Protein AF-A0A659UGN0-F1 (afdb_monomer_lite)

pLDDT: mean 87.58, std 10.47, range [45.38, 97.31]

Secondary structure (DSSP, 8-state):
--TT------HHHHHHHHHHHHHHHHHHHHHHHHHHHHHHHHHTTTTSTT-HHHHHHHHHHHHHHHHHHHHHHHHHHHHSPPPTTSHHHHHHHHHHHHHHHHHHHHHHHHHHHH-SSS-HHHHHHHHHHHHHHHHHHHHHH---

Structure (mmCIF, N/CA/C/O backbone):
data_AF-A0A659UGN0-F1
#
_entry.id   AF-A0A659UGN0-F1
#
loop_
_atom_site.group_PDB
_atom_site.id
_atom_site.type_symbol
_atom_site.label_atom_id
_atom_site.label_alt_id
_atom_site.label_comp_id
_atom_site.label_asym_id
_atom_site.label_entity_id
_atom_site.label_seq_id
_atom_site.pdbx_PDB_ins_code
_atom_site.Cartn_x
_atom_site.Cartn_y
_atom_site.Cartn_z
_atom_site.occupancy
_atom_site.B_iso_or_equiv
_atom_site.auth_seq_id
_atom_site.auth_comp_id
_atom_site.auth_asym_id
_atom_site.auth_atom_id
_atom_site.pdbx_PDB_model_num
ATOM 1 N N . PRO A 1 1 ? 23.385 -6.449 -40.900 1.00 48.22 1 PRO A N 1
ATOM 2 C CA . PRO A 1 1 ? 22.818 -5.983 -39.613 1.00 48.22 1 PRO A CA 1
ATOM 3 C C . PRO A 1 1 ? 22.126 -7.153 -38.918 1.00 48.22 1 PRO A C 1
ATOM 5 O O . PRO A 1 1 ? 21.111 -7.640 -39.398 1.00 48.22 1 PRO A O 1
ATOM 8 N N . ASP A 1 2 ? 22.759 -7.670 -37.872 1.00 45.38 2 ASP A N 1
ATOM 9 C CA . ASP A 1 2 ? 22.278 -8.828 -37.127 1.00 45.38 2 ASP A CA 1
ATOM 10 C C . ASP A 1 2 ? 21.046 -8.421 -36.301 1.00 45.38 2 ASP A C 1
ATOM 12 O O . ASP A 1 2 ? 21.158 -7.723 -35.292 1.00 45.38 2 ASP A O 1
ATOM 16 N N . VAL A 1 3 ? 19.854 -8.769 -36.790 1.00 59.81 3 VAL A N 1
ATOM 17 C CA . VAL A 1 3 ? 18.554 -8.406 -36.193 1.00 59.81 3 VAL A CA 1
ATOM 18 C C . VAL A 1 3 ? 18.244 -9.192 -34.912 1.00 59.81 3 VAL A C 1
ATOM 20 O O . VAL A 1 3 ? 17.190 -9.001 -34.317 1.00 59.81 3 VAL A O 1
ATOM 23 N N . THR A 1 4 ? 19.160 -10.061 -34.472 1.00 58.81 4 THR A N 1
ATOM 24 C CA . THR A 1 4 ? 19.015 -10.914 -33.282 1.00 58.81 4 THR A CA 1
ATOM 25 C C . THR A 1 4 ? 19.589 -10.300 -32.004 1.00 58.81 4 THR A C 1
ATOM 27 O O . THR A 1 4 ? 19.491 -10.897 -30.931 1.00 58.81 4 THR A O 1
ATOM 30 N N . LYS A 1 5 ? 20.170 -9.091 -32.062 1.00 54.19 5 LYS A N 1
ATOM 31 C CA . LYS A 1 5 ? 20.550 -8.371 -30.840 1.00 54.19 5 LYS A CA 1
ATOM 32 C C . LYS A 1 5 ? 19.307 -7.797 -30.173 1.00 54.19 5 LYS A C 1
ATOM 34 O O . LYS A 1 5 ? 18.933 -6.650 -30.410 1.00 54.19 5 LYS A O 1
ATOM 39 N N . ASP A 1 6 ? 18.703 -8.609 -29.312 1.00 60.34 6 ASP A N 1
ATOM 40 C CA . ASP A 1 6 ? 17.687 -8.169 -28.367 1.00 60.34 6 ASP A CA 1
ATOM 41 C C . ASP A 1 6 ? 18.131 -6.872 -27.686 1.00 60.34 6 ASP A C 1
ATOM 43 O O . ASP A 1 6 ? 19.254 -6.780 -27.175 1.00 60.34 6 ASP A O 1
ATOM 47 N N . TRP A 1 7 ? 17.235 -5.890 -27.626 1.00 66.69 7 TRP A N 1
ATOM 48 C CA . TRP A 1 7 ? 17.481 -4.628 -26.939 1.00 66.69 7 TRP A CA 1
ATOM 49 C C . TRP A 1 7 ? 18.011 -4.872 -25.508 1.00 66.69 7 TRP A C 1
ATOM 51 O O . TRP A 1 7 ? 17.503 -5.720 -24.759 1.00 66.69 7 TRP A O 1
ATOM 61 N N . GLN A 1 8 ? 19.074 -4.154 -25.138 1.00 64.88 8 GLN A N 1
ATOM 62 C CA . GLN A 1 8 ? 19.702 -4.197 -23.817 1.00 64.88 8 GLN A CA 1
ATOM 63 C C . GLN A 1 8 ? 19.831 -2.772 -23.277 1.00 64.88 8 GLN A C 1
ATOM 65 O O . GLN A 1 8 ? 20.360 -1.891 -23.955 1.00 64.88 8 GLN A O 1
ATOM 70 N N . ALA A 1 9 ? 19.362 -2.552 -22.047 1.00 64.75 9 ALA A N 1
ATOM 71 C CA . ALA A 1 9 ? 19.490 -1.264 -21.380 1.00 64.75 9 ALA A CA 1
ATOM 72 C C . ALA A 1 9 ? 20.970 -0.898 -21.169 1.00 64.75 9 ALA A C 1
ATOM 74 O O . ALA A 1 9 ? 21.788 -1.727 -20.760 1.00 64.75 9 ALA A O 1
ATOM 75 N N . THR A 1 10 ? 21.307 0.369 -21.397 1.00 75.12 10 THR A N 1
ATOM 76 C CA . THR A 1 10 ? 22.631 0.914 -21.065 1.00 75.12 10 THR A CA 1
ATOM 77 C C . THR A 1 10 ? 22.876 0.892 -19.550 1.00 75.12 10 THR A C 1
ATOM 79 O O . THR A 1 10 ? 21.939 0.923 -18.747 1.00 75.12 10 THR A O 1
ATOM 82 N N . GLN A 1 11 ? 24.144 0.899 -19.123 1.00 72.38 11 GLN A N 1
ATOM 83 C CA . GLN A 1 11 ? 24.506 0.932 -17.693 1.00 72.38 11 GLN A CA 1
ATOM 84 C C . GLN A 1 11 ? 23.861 2.116 -16.944 1.00 72.38 11 GLN A C 1
ATOM 86 O O . GLN A 1 11 ? 23.428 1.969 -15.800 1.00 72.38 11 GLN A O 1
ATOM 91 N N . GLY A 1 12 ? 23.719 3.272 -17.606 1.00 71.31 12 GLY A N 1
ATOM 92 C CA . GLY A 1 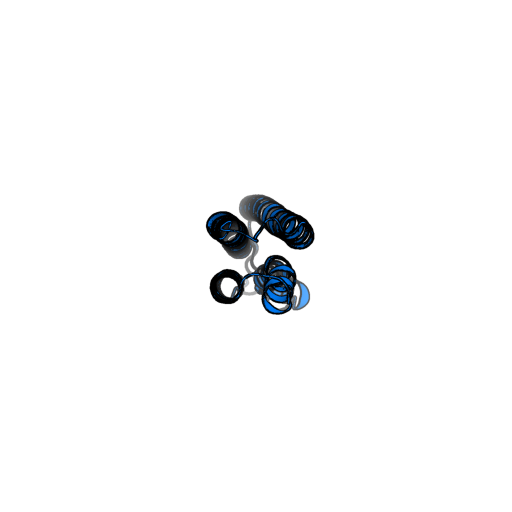12 ? 23.034 4.445 -17.053 1.00 71.31 12 GLY A CA 1
ATOM 93 C C . GLY A 1 12 ? 21.537 4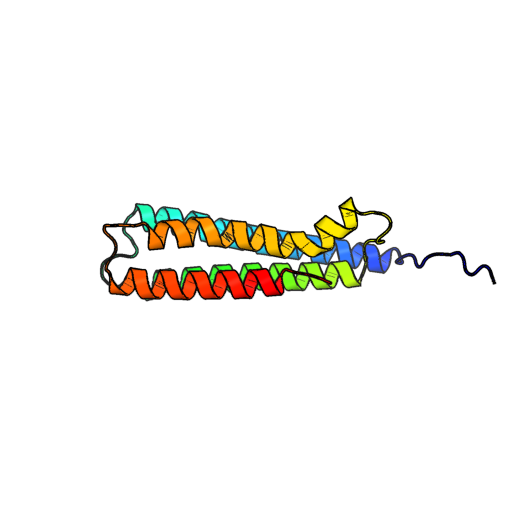.216 -16.808 1.00 71.31 12 GLY A C 1
ATOM 94 O O . GLY A 1 12 ? 21.031 4.552 -15.737 1.00 71.31 12 GLY A O 1
ATOM 95 N N . GLN A 1 13 ? 20.836 3.572 -17.748 1.00 72.00 13 GLN A N 1
ATOM 96 C CA . GLN A 1 13 ? 19.421 3.207 -17.589 1.00 72.00 13 GLN A CA 1
ATOM 97 C C . GLN A 1 13 ? 19.223 2.193 -16.457 1.00 72.00 13 GLN A C 1
ATOM 99 O O . GLN A 1 13 ? 18.313 2.348 -15.642 1.00 72.00 13 GLN A O 1
ATOM 104 N N . LYS A 1 14 ? 20.126 1.212 -16.341 1.00 73.38 14 LYS A N 1
ATOM 105 C CA . LYS A 1 14 ? 20.102 0.216 -15.263 1.00 73.38 14 LYS A CA 1
ATOM 106 C C . LYS A 1 14 ? 20.322 0.848 -13.883 1.00 73.38 14 LYS A C 1
ATOM 108 O O . LYS A 1 14 ? 19.618 0.511 -12.936 1.00 73.38 14 LYS A O 1
ATOM 113 N N . SER A 1 15 ? 21.249 1.802 -13.770 1.00 76.62 15 SER A N 1
ATOM 114 C CA . SER A 1 15 ? 21.492 2.554 -12.529 1.00 76.62 15 SER A CA 1
ATOM 115 C C . SER A 1 15 ? 20.275 3.390 -12.107 1.00 76.62 15 SER A C 1
ATOM 117 O O . SER A 1 15 ? 19.875 3.357 -10.941 1.00 76.62 15 SER A O 1
ATOM 119 N N . SER A 1 16 ? 19.626 4.074 -13.060 1.00 81.06 16 SER A N 1
ATOM 120 C CA . SER A 1 16 ? 18.382 4.816 -12.807 1.00 81.06 16 SER A CA 1
ATOM 121 C C . SER A 1 16 ? 17.248 3.894 -12.340 1.00 81.06 16 SER A C 1
ATOM 123 O O . SER A 1 16 ? 16.597 4.169 -11.330 1.00 81.06 16 SER A O 1
ATOM 125 N N . ALA A 1 17 ? 17.072 2.743 -13.002 1.00 83.62 17 ALA A N 1
ATOM 126 C CA . ALA A 1 17 ? 16.078 1.744 -12.616 1.00 83.62 17 ALA A CA 1
ATOM 127 C C . ALA A 1 17 ? 16.299 1.238 -11.181 1.00 83.62 17 ALA A C 1
ATOM 129 O O . ALA A 1 17 ? 15.351 1.155 -10.405 1.00 83.62 17 ALA A O 1
ATOM 130 N N . THR A 1 18 ? 17.544 0.956 -10.788 1.00 85.12 18 THR A N 1
ATOM 131 C CA . THR A 1 18 ? 17.865 0.526 -9.417 1.00 85.12 18 THR A CA 1
ATOM 132 C C . THR A 1 18 ? 17.510 1.591 -8.380 1.00 85.12 18 THR A C 1
ATOM 134 O O . THR A 1 18 ? 16.924 1.262 -7.350 1.00 85.12 18 THR A O 1
ATOM 137 N N . ARG A 1 19 ? 17.797 2.872 -8.652 1.00 89.25 19 ARG A N 1
ATOM 138 C CA . ARG A 1 19 ? 17.424 3.976 -7.748 1.00 89.25 19 ARG A CA 1
ATOM 139 C C . ARG A 1 19 ? 15.910 4.089 -7.592 1.00 89.25 19 ARG A C 1
ATOM 141 O O . ARG A 1 19 ? 15.422 4.191 -6.472 1.00 89.25 19 ARG A O 1
ATOM 148 N N . LEU A 1 20 ? 15.165 4.016 -8.695 1.00 91.94 20 LEU A N 1
ATOM 149 C CA . LEU A 1 20 ? 13.701 4.055 -8.669 1.00 91.94 20 LEU A CA 1
ATOM 150 C C . LEU A 1 20 ? 13.107 2.866 -7.903 1.00 91.94 20 LEU A C 1
ATOM 152 O O . LEU A 1 20 ? 12.187 3.061 -7.114 1.00 91.94 20 LEU A O 1
ATOM 156 N N . ARG A 1 21 ? 13.665 1.657 -8.060 1.00 92.06 21 ARG A N 1
ATOM 157 C CA . ARG A 1 21 ? 13.259 0.472 -7.280 1.00 92.06 21 ARG A CA 1
ATOM 158 C C . ARG A 1 21 ? 13.524 0.649 -5.789 1.00 92.06 21 ARG A C 1
ATOM 160 O O . ARG A 1 21 ? 12.685 0.257 -4.986 1.00 92.06 21 ARG A O 1
ATOM 167 N N . LEU A 1 22 ? 14.648 1.263 -5.417 1.00 93.00 22 LEU A N 1
ATOM 168 C CA . LEU A 1 22 ? 14.956 1.562 -4.019 1.00 93.00 22 LEU A CA 1
ATOM 169 C C . LEU A 1 22 ? 13.940 2.544 -3.422 1.00 93.00 22 LEU A C 1
ATOM 171 O O . LEU A 1 22 ? 13.399 2.279 -2.353 1.00 93.00 22 LEU A O 1
ATOM 175 N N . PHE A 1 23 ? 13.630 3.641 -4.120 1.00 94.00 23 PHE A N 1
ATOM 176 C CA . PHE A 1 23 ? 12.607 4.585 -3.659 1.00 94.00 23 PHE A CA 1
ATOM 177 C C . PHE A 1 23 ? 11.213 3.955 -3.607 1.00 94.00 23 PHE A C 1
ATOM 179 O O . PHE A 1 23 ? 10.471 4.210 -2.662 1.00 94.00 23 PHE A O 1
ATOM 186 N N . ALA A 1 24 ? 10.876 3.092 -4.570 1.00 94.69 24 ALA A N 1
ATOM 187 C CA . ALA A 1 24 ? 9.633 2.330 -4.543 1.00 94.69 24 ALA A CA 1
ATOM 188 C C . ALA A 1 24 ? 9.547 1.441 -3.295 1.00 94.69 24 ALA A C 1
ATOM 190 O O . ALA A 1 24 ? 8.564 1.505 -2.560 1.00 94.69 24 ALA A O 1
ATOM 191 N N . ALA A 1 25 ? 10.611 0.683 -3.009 1.00 94.62 25 ALA A N 1
ATOM 192 C CA . ALA A 1 25 ? 10.699 -0.167 -1.828 1.00 94.62 25 ALA A CA 1
ATOM 193 C C . ALA A 1 25 ? 10.600 0.634 -0.522 1.00 94.62 25 ALA A C 1
ATOM 195 O O . ALA A 1 25 ? 9.866 0.235 0.377 1.00 94.62 25 ALA A O 1
ATOM 196 N N . LEU A 1 26 ? 11.272 1.786 -0.426 1.00 96.50 26 LEU A N 1
ATOM 197 C CA . LEU A 1 26 ? 11.160 2.679 0.731 1.00 96.50 26 LEU A CA 1
ATOM 198 C C . LEU A 1 26 ? 9.724 3.179 0.922 1.00 96.50 26 LEU A C 1
ATOM 200 O O . LEU A 1 26 ? 9.204 3.132 2.033 1.00 96.50 26 LEU A O 1
ATOM 204 N N . SER A 1 27 ? 9.068 3.601 -0.160 1.00 96.62 27 SER A N 1
ATOM 205 C CA . SER A 1 27 ? 7.670 4.041 -0.131 1.00 96.62 27 SER A CA 1
ATOM 206 C C . SER A 1 27 ? 6.744 2.929 0.371 1.00 96.62 27 SER A C 1
ATOM 208 O O . SER A 1 27 ? 5.893 3.157 1.227 1.00 96.62 27 SER A O 1
ATOM 210 N N . TRP A 1 28 ? 6.951 1.697 -0.091 1.00 96.75 28 TRP A N 1
ATOM 211 C CA . TRP A 1 28 ? 6.191 0.543 0.380 1.00 96.75 28 TRP A CA 1
ATOM 212 C C . TRP A 1 28 ? 6.461 0.185 1.842 1.00 96.75 28 TRP A C 1
ATOM 214 O O . TRP A 1 28 ? 5.522 -0.143 2.560 1.00 96.75 28 TRP A O 1
ATOM 224 N N . ILE A 1 29 ? 7.706 0.290 2.312 1.00 97.12 29 ILE A N 1
ATOM 225 C CA . ILE A 1 29 ? 8.035 0.087 3.731 1.00 97.12 29 ILE A CA 1
ATOM 226 C C . ILE A 1 29 ? 7.292 1.105 4.601 1.00 97.12 29 ILE A C 1
ATOM 228 O O . ILE A 1 29 ? 6.748 0.732 5.637 1.00 97.12 29 ILE A O 1
ATOM 232 N N . VAL A 1 30 ? 7.213 2.368 4.171 1.00 97.25 30 VAL A N 1
ATOM 233 C CA . VAL A 1 30 ? 6.432 3.395 4.878 1.00 97.25 30 VAL A CA 1
ATOM 234 C C . VAL A 1 30 ? 4.941 3.052 4.876 1.00 97.25 30 VAL A C 1
ATOM 236 O O . VAL A 1 30 ? 4.298 3.177 5.916 1.00 97.25 30 VAL A O 1
ATOM 239 N N . ALA A 1 31 ? 4.395 2.566 3.757 1.00 96.69 31 ALA A N 1
ATOM 240 C CA . ALA A 1 31 ? 2.997 2.139 3.677 1.00 96.69 31 ALA A CA 1
ATOM 241 C C . ALA A 1 31 ? 2.689 0.981 4.648 1.00 96.69 31 ALA A C 1
ATOM 243 O O . ALA A 1 31 ? 1.745 1.076 5.427 1.00 96.69 31 ALA A O 1
ATOM 244 N N . ILE A 1 32 ? 3.525 -0.062 4.667 1.00 96.50 32 ILE A N 1
ATOM 245 C CA . ILE A 1 32 ? 3.388 -1.203 5.591 1.00 96.50 32 ILE A CA 1
ATOM 246 C C . ILE A 1 32 ? 3.577 -0.753 7.047 1.00 96.50 32 ILE A C 1
ATOM 248 O O . ILE A 1 32 ? 2.842 -1.174 7.934 1.00 96.50 32 ILE A O 1
ATOM 252 N N . GLY A 1 33 ? 4.532 0.140 7.317 1.00 97.06 33 GLY A N 1
ATOM 253 C CA . GLY A 1 33 ? 4.711 0.727 8.646 1.00 97.06 33 GLY A CA 1
ATOM 254 C C . GLY A 1 33 ? 3.473 1.499 9.112 1.00 97.06 33 GLY A C 1
ATOM 255 O O . GLY A 1 33 ? 3.054 1.355 10.261 1.00 97.06 33 GLY A O 1
ATOM 256 N N . GLY A 1 34 ? 2.850 2.263 8.210 1.00 96.75 34 GLY A N 1
ATOM 257 C CA . GLY A 1 34 ? 1.577 2.941 8.449 1.00 96.75 34 GLY A CA 1
ATOM 258 C C . GLY A 1 34 ? 0.437 1.962 8.728 1.00 96.75 34 GLY A C 1
ATOM 259 O O . GLY A 1 34 ? -0.353 2.191 9.642 1.00 96.75 34 GLY A O 1
ATOM 260 N N . GLU A 1 35 ? 0.384 0.844 8.006 1.00 96.12 35 GLU A N 1
ATOM 261 C CA . GLU A 1 35 ? -0.591 -0.218 8.252 1.00 96.12 35 GLU A CA 1
ATOM 262 C C . GLU A 1 35 ? -0.425 -0.832 9.647 1.00 96.12 35 GLU A C 1
ATOM 264 O O . GLU A 1 35 ? -1.381 -0.871 10.424 1.00 96.12 35 GLU A O 1
ATOM 269 N N . ILE A 1 36 ? 0.792 -1.256 10.000 1.00 96.75 36 ILE A N 1
ATOM 270 C CA . ILE A 1 36 ? 1.104 -1.831 11.315 1.00 96.75 36 ILE A CA 1
ATOM 271 C C . ILE A 1 36 ? 0.740 -0.838 12.423 1.00 96.75 36 ILE A C 1
ATOM 273 O O . ILE A 1 36 ? 0.114 -1.215 13.416 1.00 96.75 36 ILE A O 1
ATOM 277 N N . TYR A 1 37 ? 1.077 0.440 12.242 1.00 96.25 37 TYR A N 1
ATOM 278 C CA . TYR A 1 37 ? 0.694 1.500 13.168 1.00 96.25 37 TYR A CA 1
ATOM 279 C C . TYR A 1 37 ? -0.832 1.632 13.294 1.00 96.25 37 TYR A C 1
ATOM 281 O O . TYR A 1 37 ? -1.353 1.719 14.407 1.00 96.25 37 TYR A O 1
ATOM 289 N N . GLY A 1 38 ? -1.564 1.547 12.182 1.00 95.25 38 GLY A N 1
ATOM 290 C CA . GLY A 1 38 ? -3.025 1.500 12.172 1.00 95.25 38 GLY A CA 1
ATOM 291 C C . GLY A 1 38 ? -3.605 0.335 12.949 1.00 95.25 38 GLY A C 1
ATOM 292 O O . GLY A 1 38 ? -4.531 0.521 13.733 1.00 95.25 38 GLY A O 1
ATOM 293 N N . ILE A 1 39 ? -3.033 -0.856 12.793 1.00 94.69 39 ILE A N 1
ATOM 294 C CA . ILE A 1 39 ? -3.459 -2.048 13.532 1.00 94.69 39 ILE A CA 1
ATOM 295 C C . ILE A 1 39 ? -3.220 -1.863 15.035 1.00 94.69 39 ILE A C 1
ATOM 297 O O . ILE A 1 39 ? -4.073 -2.235 15.843 1.00 94.69 39 ILE A O 1
ATOM 301 N N . ILE A 1 40 ? -2.089 -1.269 15.428 1.00 95.06 40 ILE A N 1
ATOM 302 C CA . ILE A 1 40 ? -1.799 -0.959 16.835 1.00 95.06 40 ILE A CA 1
ATOM 303 C C . ILE A 1 40 ? -2.842 0.019 17.392 1.00 95.06 40 ILE A C 1
ATOM 305 O O . ILE A 1 40 ? -3.385 -0.226 18.468 1.00 95.06 40 ILE A O 1
ATOM 309 N N . LEU A 1 41 ? -3.164 1.089 16.659 1.00 93.19 41 LEU A N 1
ATOM 310 C CA . LEU A 1 41 ? -4.181 2.064 17.067 1.00 93.19 41 LEU A CA 1
ATOM 311 C C . LEU A 1 41 ? -5.583 1.450 17.159 1.00 93.19 41 LEU A C 1
ATOM 313 O O . LEU A 1 41 ? -6.304 1.736 18.117 1.00 93.19 41 LEU A O 1
ATOM 317 N N . LEU A 1 42 ? -5.941 0.572 16.217 1.00 91.88 42 LEU A N 1
ATOM 318 C CA . LEU A 1 42 ? -7.202 -0.169 16.241 1.00 91.88 42 LEU A CA 1
ATOM 319 C C . LEU A 1 42 ? -7.306 -1.012 17.512 1.00 91.88 42 LEU A C 1
ATOM 321 O O . LEU A 1 42 ? -8.276 -0.896 18.248 1.00 91.88 42 LEU A O 1
ATOM 325 N N . ARG A 1 43 ? -6.266 -1.793 17.835 1.00 90.62 43 ARG A N 1
ATOM 326 C CA . ARG A 1 43 ? -6.237 -2.631 19.049 1.00 90.62 43 ARG A CA 1
ATOM 327 C C . ARG A 1 43 ? -6.254 -1.830 20.351 1.00 90.62 43 ARG A C 1
ATOM 329 O O . ARG A 1 43 ? -6.610 -2.372 21.391 1.00 90.62 43 ARG A O 1
ATOM 336 N N . GLN A 1 44 ? -5.851 -0.565 20.304 1.00 90.12 44 GLN A N 1
ATOM 337 C CA . GLN A 1 44 ? -5.924 0.362 21.431 1.00 90.12 44 GLN A CA 1
ATOM 338 C C . GLN A 1 44 ? -7.267 1.111 21.506 1.00 90.12 44 GLN A C 1
ATOM 340 O O . GLN A 1 44 ? -7.391 2.016 22.330 1.00 90.12 44 GLN A O 1
ATOM 345 N N . ASN A 1 45 ? -8.248 0.781 20.653 1.00 86.75 45 ASN A N 1
ATOM 346 C CA . ASN A 1 45 ? -9.543 1.466 20.538 1.00 86.75 45 ASN A CA 1
ATOM 347 C C . ASN A 1 45 ? -9.407 2.983 20.288 1.00 86.75 45 ASN A C 1
ATOM 349 O O . ASN A 1 45 ? -10.268 3.780 20.650 1.00 86.75 45 ASN A O 1
ATOM 353 N N . ARG A 1 46 ? -8.303 3.414 19.657 1.00 85.81 46 ARG A N 1
ATOM 354 C CA . ARG A 1 46 ? -8.005 4.839 19.402 1.00 85.81 46 ARG A CA 1
ATOM 355 C C . ARG A 1 46 ? -8.854 5.441 18.290 1.00 85.81 46 ARG A C 1
ATOM 357 O O . ARG A 1 46 ? -8.844 6.654 18.118 1.00 85.81 46 ARG A O 1
ATOM 364 N N . PHE A 1 47 ? -9.533 4.602 17.515 1.00 82.50 47 PHE A N 1
ATOM 365 C CA . PHE A 1 47 ? -10.423 5.033 16.441 1.00 82.50 47 PHE A CA 1
ATOM 366 C C . PHE A 1 47 ? -11.867 5.256 16.905 1.00 82.50 47 PHE A C 1
ATOM 368 O O . PHE A 1 47 ? -12.655 5.831 16.154 1.00 82.50 47 PHE A O 1
ATOM 375 N N . ASP A 1 48 ? -12.203 4.860 18.132 1.00 77.75 48 ASP A N 1
ATOM 376 C CA . ASP A 1 48 ? -13.528 5.085 18.700 1.00 77.75 48 ASP A CA 1
ATOM 377 C C . ASP A 1 48 ? -13.711 6.550 19.130 1.00 77.75 48 ASP A C 1
ATOM 379 O O . ASP A 1 48 ? -12.755 7.321 19.231 1.00 77.75 48 ASP 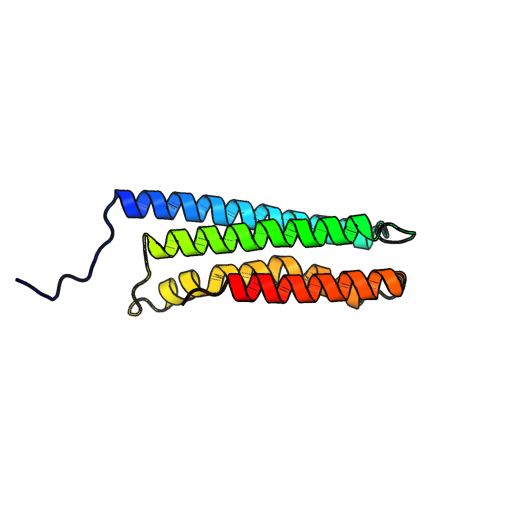A O 1
ATOM 383 N N . GLN A 1 49 ? -14.956 6.954 19.389 1.00 70.75 49 GLN A N 1
ATOM 384 C CA . GLN A 1 49 ? -15.291 8.270 19.959 1.00 70.75 49 GLN A CA 1
ATOM 385 C C . GLN A 1 49 ? -14.835 9.485 19.117 1.00 70.75 49 GLN A C 1
ATOM 387 O O . GLN A 1 49 ? -14.296 10.453 19.644 1.00 70.75 49 GLN A O 1
ATOM 392 N N . GLY A 1 50 ? -15.066 9.467 17.799 1.00 69.88 50 GLY A N 1
ATOM 393 C CA . GLY A 1 50 ? -14.882 10.654 16.944 1.00 69.88 50 GLY A CA 1
ATOM 394 C C . GLY A 1 50 ? -13.521 10.774 16.249 1.00 69.88 50 GLY A C 1
ATOM 395 O O . GLY A 1 50 ? -13.276 11.758 15.553 1.00 69.88 50 GLY A O 1
ATOM 396 N N . HIS A 1 51 ? -12.664 9.755 16.333 1.00 83.38 51 HIS A N 1
ATOM 397 C CA . HIS A 1 51 ? -11.362 9.718 15.652 1.00 83.38 51 HIS A CA 1
ATOM 398 C C . HIS A 1 51 ? -11.441 9.237 14.188 1.00 83.38 51 HIS A C 1
ATOM 400 O O . HIS A 1 51 ? -10.448 8.792 13.609 1.00 83.38 51 HIS A O 1
ATOM 406 N N . LEU A 1 52 ? -12.607 9.382 13.548 1.00 86.94 52 LEU A N 1
ATOM 407 C CA . LEU A 1 52 ? -12.799 9.101 12.123 1.00 86.94 52 LEU A CA 1
ATOM 408 C C . LEU A 1 52 ? -11.793 9.854 11.216 1.00 86.94 52 LEU A C 1
ATOM 410 O O . LEU A 1 52 ? -11.256 9.239 10.293 1.00 86.94 52 LEU A O 1
ATOM 414 N N . PRO A 1 53 ? -11.453 11.137 11.461 1.00 92.06 53 PRO A N 1
ATOM 415 C CA . PRO A 1 53 ? -10.423 11.814 10.674 1.00 92.06 53 PRO A CA 1
ATOM 416 C C . PRO A 1 53 ? -9.045 11.147 10.774 1.00 92.06 53 PRO A C 1
ATOM 418 O O . PRO A 1 53 ? -8.294 11.155 9.802 1.00 92.06 53 PRO A O 1
ATOM 421 N N . LEU A 1 54 ? -8.721 10.535 11.920 1.00 92.06 54 LEU A N 1
ATOM 422 C CA . LEU A 1 54 ? -7.440 9.867 12.150 1.00 92.06 54 LEU A CA 1
ATOM 423 C C . LEU A 1 54 ? -7.329 8.606 11.289 1.00 92.06 54 LEU A C 1
ATOM 425 O O . LEU A 1 54 ? -6.342 8.442 10.574 1.00 92.06 54 LEU A O 1
ATOM 429 N N . ILE A 1 55 ? -8.355 7.746 11.299 1.00 92.94 55 ILE A N 1
ATOM 430 C CA . ILE A 1 55 ? -8.353 6.527 10.477 1.00 92.94 55 ILE A CA 1
ATOM 431 C C . ILE A 1 55 ? -8.397 6.850 8.982 1.00 92.94 55 ILE A C 1
ATOM 433 O O . ILE A 1 55 ? -7.682 6.225 8.204 1.00 92.94 55 ILE A O 1
ATOM 437 N N . ILE A 1 56 ? -9.160 7.870 8.574 1.00 93.94 56 ILE A N 1
ATOM 438 C CA . ILE A 1 56 ? -9.184 8.337 7.181 1.00 93.94 56 ILE A CA 1
ATOM 439 C C . ILE A 1 56 ? -7.805 8.855 6.770 1.00 93.94 56 ILE A C 1
ATOM 441 O O . ILE A 1 56 ? -7.284 8.437 5.739 1.00 93.94 56 ILE A O 1
ATOM 445 N N . GLY A 1 57 ? -7.199 9.732 7.575 1.00 95.06 57 GLY A N 1
ATOM 446 C CA . GLY A 1 57 ? -5.876 10.288 7.299 1.00 95.06 57 GLY A CA 1
ATOM 447 C C . GLY A 1 57 ? -4.810 9.201 7.186 1.00 95.06 57 GLY A C 1
ATOM 448 O O . GLY A 1 57 ? -3.981 9.245 6.278 1.00 95.06 57 GLY A O 1
ATOM 449 N N . LEU A 1 58 ? -4.883 8.180 8.042 1.00 95.56 58 LEU A N 1
ATOM 450 C CA . LEU A 1 58 ? -3.994 7.029 7.979 1.00 95.56 58 LEU A CA 1
ATOM 451 C C . LEU A 1 58 ? -4.193 6.215 6.692 1.00 95.56 58 LEU A C 1
ATOM 453 O O . LEU A 1 58 ? -3.221 5.962 5.985 1.00 95.56 58 LEU A O 1
ATOM 457 N N . LEU A 1 59 ? -5.434 5.841 6.360 1.00 95.88 59 LEU A N 1
ATOM 458 C CA . LEU A 1 59 ? -5.749 5.073 5.149 1.00 95.88 59 LEU A CA 1
ATOM 459 C C . LEU A 1 59 ? -5.312 5.816 3.879 1.00 95.88 59 LEU A C 1
ATOM 461 O O . LEU A 1 59 ? -4.720 5.219 2.981 1.00 95.88 59 LEU A O 1
ATOM 465 N N . VAL A 1 60 ? -5.560 7.126 3.819 1.00 96.62 60 VAL A N 1
ATOM 466 C CA . VAL A 1 60 ? -5.134 7.989 2.709 1.00 96.62 60 VAL A CA 1
ATOM 467 C C . VAL A 1 60 ? -3.609 8.077 2.644 1.00 96.62 60 VAL A C 1
ATOM 469 O O . VAL A 1 60 ? -3.043 7.957 1.560 1.00 96.62 60 VAL A O 1
ATOM 472 N N . GLY A 1 61 ? -2.929 8.227 3.783 1.00 96.75 61 GLY A N 1
ATOM 473 C CA . GLY A 1 61 ? -1.467 8.231 3.855 1.00 96.75 61 GLY A CA 1
ATOM 474 C C . GLY A 1 61 ? -0.857 6.933 3.320 1.00 96.75 61 GLY A C 1
ATOM 475 O O . GLY A 1 61 ? 0.016 6.981 2.452 1.00 96.75 61 GLY A O 1
ATOM 476 N N . ILE A 1 62 ? -1.367 5.778 3.761 1.00 96.25 62 ILE A N 1
ATOM 477 C CA . ILE A 1 62 ? -0.952 4.458 3.256 1.00 96.25 62 ILE A CA 1
ATOM 478 C C . ILE A 1 62 ? -1.184 4.374 1.740 1.00 96.25 62 ILE A C 1
ATOM 480 O O . ILE A 1 62 ? -0.284 3.957 1.011 1.00 96.25 62 ILE A O 1
ATOM 484 N N . ALA A 1 63 ? -2.341 4.833 1.245 1.00 95.88 63 ALA A N 1
ATOM 485 C CA . ALA A 1 63 ? -2.650 4.860 -0.189 1.00 95.88 63 ALA A CA 1
ATOM 486 C C . ALA A 1 63 ? -1.645 5.689 -0.984 1.00 95.88 63 ALA A C 1
ATOM 488 O O . ALA A 1 63 ? -1.154 5.224 -2.010 1.00 95.88 63 ALA A O 1
ATOM 489 N N . ILE A 1 64 ? -1.319 6.894 -0.515 1.00 96.88 64 ILE A N 1
ATOM 490 C CA . ILE A 1 64 ? -0.365 7.780 -1.188 1.00 96.88 64 ILE A CA 1
ATOM 491 C C . ILE A 1 64 ? 0.992 7.088 -1.319 1.00 96.88 64 ILE A C 1
ATOM 493 O O . ILE A 1 64 ? 1.541 7.036 -2.420 1.00 96.88 64 ILE A O 1
ATOM 497 N N . PHE A 1 65 ? 1.514 6.507 -0.237 1.00 97.31 65 PHE A N 1
ATOM 498 C CA . PHE A 1 65 ? 2.807 5.820 -0.267 1.00 97.31 65 PHE A CA 1
ATOM 499 C C . PHE A 1 65 ? 2.776 4.525 -1.094 1.00 97.31 65 PHE A C 1
ATOM 501 O O . PHE A 1 65 ? 3.724 4.250 -1.835 1.00 97.31 65 PHE A O 1
ATOM 508 N N . ALA A 1 66 ? 1.692 3.749 -1.046 1.00 96.00 66 ALA A N 1
ATOM 509 C CA . ALA A 1 66 ? 1.536 2.560 -1.881 1.00 96.00 66 ALA A CA 1
ATOM 510 C C . ALA A 1 66 ? 1.493 2.919 -3.377 1.00 96.00 66 ALA A C 1
ATOM 512 O O . ALA A 1 66 ? 2.238 2.350 -4.179 1.00 96.00 66 ALA A O 1
ATOM 513 N N . ILE A 1 67 ? 0.686 3.918 -3.750 1.00 94.56 67 ILE A N 1
ATOM 514 C CA . ILE A 1 67 ? 0.559 4.397 -5.131 1.00 94.56 67 ILE A CA 1
ATOM 515 C C . ILE A 1 67 ? 1.877 5.009 -5.614 1.00 94.56 67 ILE A C 1
ATOM 517 O O . ILE A 1 67 ? 2.322 4.689 -6.714 1.00 94.56 67 ILE A O 1
ATOM 521 N N . ALA A 1 68 ? 2.539 5.839 -4.804 1.00 95.50 68 ALA A N 1
ATOM 522 C CA . ALA A 1 68 ? 3.842 6.404 -5.149 1.00 95.50 68 ALA A CA 1
ATOM 523 C C . ALA A 1 68 ? 4.880 5.300 -5.401 1.00 95.50 68 ALA A C 1
ATOM 525 O O . ALA A 1 68 ? 5.581 5.337 -6.414 1.00 95.50 68 ALA A O 1
ATOM 526 N N . GLY A 1 69 ? 4.918 4.270 -4.548 1.00 94.38 69 GLY A N 1
ATOM 527 C CA . GLY A 1 69 ? 5.774 3.101 -4.744 1.00 94.38 69 GLY A CA 1
ATOM 528 C C . GLY A 1 69 ? 5.470 2.372 -6.054 1.00 94.38 69 GLY A C 1
ATOM 529 O O . GLY A 1 69 ? 6.380 2.076 -6.827 1.00 94.38 69 GLY A O 1
ATOM 530 N N . ASN A 1 70 ? 4.189 2.183 -6.372 1.00 93.81 70 ASN A N 1
ATOM 531 C CA . ASN A 1 70 ? 3.743 1.550 -7.614 1.00 93.81 70 ASN A CA 1
ATOM 532 C C . ASN A 1 70 ? 4.149 2.348 -8.861 1.00 93.81 70 ASN A C 1
ATOM 534 O O . ASN A 1 70 ? 4.617 1.767 -9.842 1.00 93.81 70 ASN A O 1
ATOM 538 N N . LEU A 1 71 ? 4.014 3.676 -8.827 1.00 93.56 71 LEU A N 1
ATOM 539 C CA . LEU A 1 71 ? 4.417 4.555 -9.927 1.00 93.56 71 LEU A CA 1
ATOM 540 C C . LEU A 1 71 ? 5.938 4.547 -10.132 1.00 93.56 71 LEU A C 1
ATOM 542 O O . LEU A 1 71 ? 6.400 4.462 -11.271 1.00 93.56 71 LEU A O 1
ATOM 546 N N . LEU A 1 72 ? 6.715 4.578 -9.047 1.00 94.00 72 LEU A N 1
ATOM 547 C CA . LEU A 1 72 ? 8.178 4.491 -9.092 1.00 94.00 72 LEU A CA 1
ATOM 548 C C . LEU A 1 72 ? 8.649 3.128 -9.611 1.00 94.00 72 LEU A C 1
ATOM 550 O O . LEU A 1 72 ? 9.548 3.065 -10.450 1.00 94.00 72 LEU A O 1
ATOM 554 N N . TRP A 1 73 ? 8.008 2.043 -9.173 1.00 93.38 73 TRP A N 1
ATOM 555 C CA . TRP A 1 73 ? 8.290 0.693 -9.657 1.00 93.38 73 TRP A CA 1
ATOM 556 C C . TRP A 1 73 ? 7.992 0.559 -11.154 1.00 93.38 73 TRP A C 1
ATOM 558 O O . TRP A 1 73 ? 8.833 0.084 -11.919 1.00 93.38 73 TRP A O 1
ATOM 568 N N . LYS A 1 74 ? 6.842 1.076 -11.599 1.00 90.06 74 LYS A N 1
ATOM 569 C CA . LYS A 1 74 ? 6.482 1.173 -13.020 1.00 90.06 74 LYS A CA 1
ATOM 570 C C . LYS A 1 74 ? 7.511 1.952 -13.827 1.00 90.06 74 LYS A C 1
ATOM 572 O O . LYS A 1 74 ? 7.932 1.494 -14.888 1.00 90.06 74 LYS A O 1
ATOM 577 N N . ALA A 1 75 ? 7.933 3.115 -13.335 1.00 89.56 75 ALA A N 1
ATOM 578 C CA . ALA A 1 75 ? 8.960 3.918 -13.988 1.00 89.56 75 ALA A CA 1
ATOM 579 C C . ALA A 1 75 ? 10.291 3.155 -14.084 1.00 89.56 75 ALA A C 1
ATOM 581 O O . ALA A 1 75 ? 10.924 3.153 -15.139 1.00 89.56 75 ALA A O 1
ATOM 582 N N . ALA A 1 76 ? 10.683 2.431 -13.032 1.00 88.75 76 ALA A N 1
ATOM 583 C CA . ALA A 1 76 ? 11.884 1.603 -13.051 1.00 88.75 76 ALA A CA 1
ATOM 584 C C . ALA A 1 76 ? 11.821 0.492 -14.106 1.00 88.75 76 ALA A C 1
ATOM 586 O O . ALA A 1 76 ? 12.801 0.253 -14.813 1.00 88.75 76 ALA A O 1
ATOM 587 N N . ASN A 1 77 ? 10.668 -0.163 -14.244 1.00 88.38 77 ASN A N 1
ATOM 588 C CA . ASN A 1 77 ? 10.478 -1.230 -15.226 1.00 88.38 77 ASN A CA 1
ATOM 589 C C . ASN A 1 77 ? 10.460 -0.704 -16.664 1.00 88.38 77 ASN A C 1
ATOM 591 O O . ASN A 1 77 ? 10.873 -1.419 -17.565 1.00 88.38 77 ASN A O 1
ATOM 595 N N . ARG A 1 78 ? 10.081 0.559 -16.896 1.00 84.94 78 ARG A N 1
ATOM 596 C CA . ARG A 1 78 ? 10.247 1.195 -18.217 1.00 84.94 78 ARG A CA 1
ATOM 597 C C . ARG A 1 78 ? 11.716 1.417 -18.585 1.00 84.94 78 ARG A C 1
ATOM 599 O O . ARG A 1 78 ? 12.057 1.383 -19.762 1.00 84.94 78 ARG A O 1
ATOM 606 N N . HIS A 1 79 ? 12.584 1.650 -17.601 1.00 82.81 79 HIS A N 1
ATOM 607 C CA . HIS A 1 79 ? 14.022 1.825 -17.832 1.00 82.81 79 HIS A CA 1
ATOM 608 C C . HIS A 1 79 ? 14.782 0.499 -17.995 1.00 82.81 79 HIS A C 1
ATOM 610 O O . HIS A 1 79 ? 15.794 0.463 -18.692 1.00 82.81 79 HIS A O 1
ATOM 616 N N . ASP A 1 80 ? 14.309 -0.574 -17.361 1.00 80.44 80 ASP A N 1
ATOM 617 C CA . ASP A 1 80 ? 14.896 -1.919 -17.415 1.00 80.44 80 ASP A CA 1
ATOM 618 C C . ASP A 1 80 ? 13.778 -2.983 -17.431 1.00 80.44 80 ASP A C 1
ATOM 620 O O . ASP A 1 80 ? 13.513 -3.606 -16.388 1.00 80.44 80 ASP A O 1
ATOM 624 N N . PRO A 1 81 ? 13.092 -3.146 -18.584 1.00 76.94 81 PRO A N 1
ATOM 625 C CA . PRO A 1 81 ? 11.9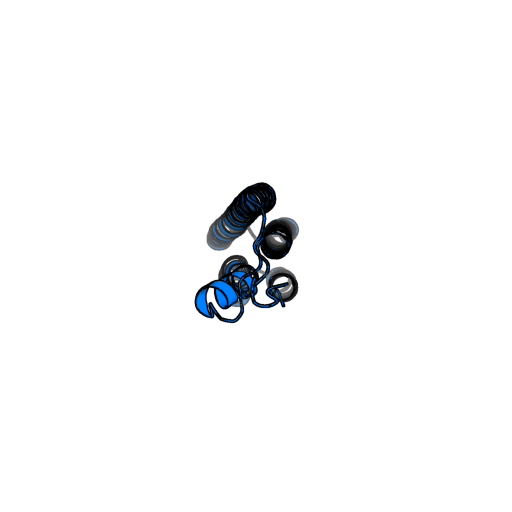84 -4.081 -18.741 1.00 76.94 81 PRO A CA 1
ATOM 626 C C . PRO A 1 81 ? 12.459 -5.533 -18.720 1.00 76.94 81 PRO A C 1
ATOM 628 O O . PRO A 1 81 ? 13.465 -5.899 -19.334 1.00 76.94 81 PRO A O 1
ATOM 631 N N . ALA A 1 82 ? 11.705 -6.385 -18.030 1.00 76.81 82 ALA A N 1
ATOM 632 C CA . ALA A 1 82 ? 11.879 -7.825 -18.084 1.00 76.81 82 ALA A CA 1
ATOM 633 C C . ALA A 1 82 ? 11.508 -8.356 -19.468 1.00 76.81 82 ALA A C 1
ATOM 635 O O . ALA A 1 82 ? 10.517 -7.953 -20.077 1.00 76.81 82 ALA A O 1
ATOM 636 N N . ARG A 1 83 ? 12.292 -9.321 -19.944 1.00 75.25 83 ARG A N 1
ATOM 637 C CA . ARG A 1 83 ? 11.967 -10.064 -21.159 1.00 75.25 83 ARG A CA 1
ATOM 638 C C . ARG A 1 83 ? 10.898 -11.098 -20.827 1.00 75.25 83 ARG A C 1
ATOM 640 O O . ARG A 1 83 ? 11.013 -11.773 -19.810 1.00 75.25 83 ARG A O 1
ATOM 647 N N . ALA A 1 84 ? 9.919 -11.277 -21.711 1.00 72.94 84 ALA A N 1
ATOM 648 C CA . ALA A 1 84 ? 8.887 -12.306 -21.552 1.00 72.94 84 ALA A CA 1
ATOM 649 C C . ALA A 1 84 ? 9.468 -13.734 -21.503 1.00 72.94 84 ALA A C 1
ATOM 651 O O . ALA A 1 84 ? 8.868 -14.627 -20.918 1.00 72.94 84 ALA A O 1
ATOM 652 N N . SER A 1 85 ? 10.663 -13.940 -22.069 1.00 80.75 85 SER A N 1
ATOM 653 C CA . SER A 1 85 ? 11.410 -15.197 -21.962 1.00 80.75 85 SER A CA 1
ATOM 654 C C . SER A 1 85 ? 11.845 -15.525 -20.526 1.00 80.75 85 SER A C 1
ATOM 656 O O . SER A 1 85 ? 12.051 -16.691 -20.205 1.00 80.75 85 SER A O 1
ATOM 658 N N . ASP A 1 86 ? 11.992 -14.515 -19.661 1.00 83.62 86 ASP A N 1
ATOM 659 C CA . ASP A 1 86 ? 12.270 -14.667 -18.230 1.00 83.62 86 ASP A CA 1
ATOM 660 C C . ASP A 1 86 ? 10.969 -14.477 -17.438 1.00 83.62 86 ASP A C 1
ATOM 662 O O . ASP A 1 86 ? 10.683 -13.415 -16.879 1.00 83.62 86 ASP A O 1
ATOM 666 N N . THR A 1 87 ? 10.155 -15.534 -17.429 1.00 82.06 87 THR A N 1
ATOM 667 C CA . THR A 1 87 ? 8.816 -15.551 -16.819 1.00 82.06 87 THR A CA 1
ATOM 668 C C . THR A 1 87 ? 8.829 -15.095 -15.357 1.00 82.06 87 THR A C 1
ATOM 670 O O . THR A 1 87 ? 7.929 -14.374 -14.927 1.00 82.06 87 THR A O 1
ATOM 673 N N . ALA A 1 88 ? 9.858 -15.472 -14.589 1.00 84.31 88 ALA A N 1
ATOM 674 C CA . ALA A 1 88 ? 9.959 -15.108 -13.180 1.00 84.31 88 ALA A CA 1
ATOM 675 C C . ALA A 1 88 ? 10.166 -13.598 -13.021 1.00 84.31 88 ALA A C 1
ATOM 677 O O . ALA A 1 88 ? 9.393 -12.929 -12.330 1.00 84.31 88 ALA A O 1
ATOM 678 N N . ARG A 1 89 ? 11.170 -13.031 -13.701 1.00 81.62 89 ARG A N 1
ATOM 679 C CA . ARG A 1 89 ? 11.442 -11.590 -13.631 1.00 81.62 89 ARG A CA 1
ATOM 680 C C . ARG A 1 89 ? 10.290 -10.769 -14.207 1.00 81.62 89 ARG A C 1
ATOM 682 O O . ARG A 1 89 ? 9.980 -9.714 -13.657 1.00 81.62 89 ARG A O 1
ATOM 689 N N . PHE A 1 90 ? 9.634 -11.267 -15.254 1.00 84.25 90 PHE A N 1
ATOM 690 C CA . PHE A 1 90 ? 8.441 -10.658 -15.836 1.00 84.25 90 PHE A CA 1
ATOM 691 C C . PHE A 1 90 ? 7.285 -10.602 -14.830 1.00 84.25 90 PHE A C 1
ATOM 693 O O . PHE A 1 90 ? 6.709 -9.537 -14.617 1.00 84.25 90 PHE A O 1
ATOM 700 N N . PHE A 1 91 ? 6.998 -11.702 -14.127 1.00 86.62 91 PHE A N 1
ATOM 701 C CA . PHE A 1 91 ? 5.960 -11.731 -13.096 1.00 86.62 91 PHE A CA 1
ATOM 702 C C . PHE A 1 91 ? 6.240 -10.736 -11.964 1.00 86.62 91 PHE A C 1
ATOM 704 O O . PHE A 1 91 ? 5.389 -9.902 -11.653 1.00 86.62 91 PHE A O 1
ATOM 711 N N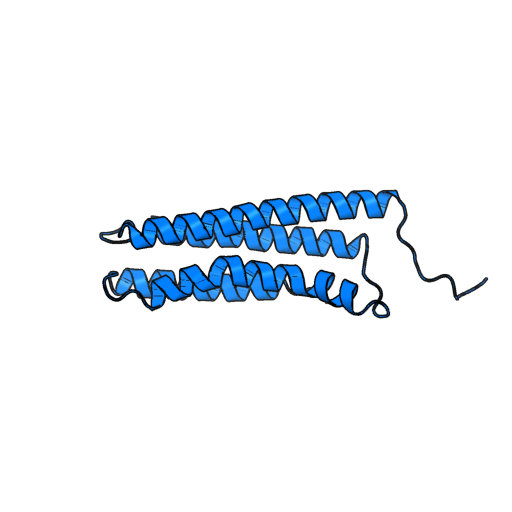 . PHE A 1 92 ? 7.440 -10.773 -11.374 1.00 85.69 92 PHE A N 1
ATOM 712 C CA . PHE A 1 92 ? 7.774 -9.878 -10.265 1.00 85.69 92 PHE A CA 1
ATOM 713 C C . PHE A 1 92 ? 7.762 -8.413 -10.693 1.00 85.69 92 PHE A C 1
ATOM 715 O O . PHE A 1 92 ? 7.196 -7.573 -10.002 1.00 85.69 92 PHE A O 1
ATOM 722 N N . GLN A 1 93 ? 8.323 -8.068 -11.850 1.00 84.44 93 GLN A N 1
ATOM 723 C CA . GLN A 1 93 ? 8.271 -6.680 -12.300 1.00 84.44 93 GLN A CA 1
ATOM 724 C C . GLN A 1 93 ? 6.829 -6.205 -12.524 1.00 84.44 93 GLN A C 1
ATOM 726 O O . GLN A 1 93 ? 6.501 -5.083 -12.142 1.00 84.44 93 GLN A O 1
ATOM 731 N N . ASN A 1 94 ? 5.943 -7.062 -13.022 1.00 87.56 94 ASN A N 1
ATOM 732 C CA . ASN A 1 94 ? 4.593 -6.645 -13.387 1.00 87.56 94 ASN A CA 1
ATOM 733 C C . ASN A 1 94 ? 3.572 -6.684 -12.246 1.00 87.56 94 ASN A C 1
ATOM 735 O O . ASN A 1 94 ? 2.642 -5.877 -12.240 1.00 87.56 94 ASN A O 1
ATOM 739 N N . GLN A 1 95 ? 3.748 -7.581 -11.273 1.00 89.44 95 GLN A N 1
ATOM 740 C CA . GLN A 1 95 ? 2.757 -7.844 -10.223 1.00 89.44 95 GLN A CA 1
ATOM 741 C C . GLN A 1 95 ? 3.199 -7.401 -8.824 1.00 89.44 95 GLN A C 1
ATOM 743 O O . GLN A 1 95 ? 2.355 -7.268 -7.940 1.00 89.44 95 GLN A O 1
ATOM 748 N N . LEU A 1 96 ? 4.494 -7.141 -8.592 1.00 91.88 96 LEU A N 1
ATOM 749 C CA . LEU A 1 96 ? 5.002 -6.861 -7.242 1.00 91.88 96 LEU A CA 1
ATOM 750 C C . LEU A 1 96 ? 4.325 -5.648 -6.591 1.00 91.88 96 LEU A C 1
ATOM 752 O O . LEU A 1 96 ? 3.960 -5.725 -5.422 1.00 91.88 96 LEU A O 1
ATOM 756 N N . GLY A 1 97 ? 4.091 -4.565 -7.339 1.00 91.12 97 GLY A N 1
ATOM 757 C CA . GLY A 1 97 ? 3.399 -3.388 -6.801 1.00 91.12 97 GLY A CA 1
ATOM 758 C C . GLY A 1 97 ? 1.975 -3.698 -6.331 1.00 91.12 97 GLY A C 1
ATOM 759 O O . GLY A 1 97 ? 1.573 -3.298 -5.239 1.00 91.12 97 GLY A O 1
ATOM 760 N N . ALA A 1 98 ? 1.230 -4.487 -7.110 1.00 92.00 98 ALA A N 1
ATOM 761 C CA . ALA A 1 98 ? -0.113 -4.928 -6.745 1.00 92.00 98 ALA A CA 1
ATOM 762 C C . ALA A 1 98 ? -0.103 -5.822 -5.491 1.00 92.00 98 ALA A C 1
ATOM 764 O O . ALA A 1 98 ? -0.885 -5.589 -4.571 1.00 92.00 98 ALA A O 1
ATOM 765 N N . ILE A 1 99 ? 0.818 -6.790 -5.425 1.00 93.12 99 ILE A N 1
ATOM 766 C CA . ILE A 1 99 ? 0.970 -7.707 -4.283 1.00 93.12 99 ILE A CA 1
ATOM 767 C C . ILE A 1 99 ? 1.290 -6.933 -3.002 1.00 93.12 99 ILE A C 1
ATOM 769 O O . ILE A 1 99 ? 0.623 -7.116 -1.987 1.00 93.12 99 ILE A O 1
ATOM 773 N N . ILE A 1 100 ? 2.281 -6.043 -3.048 1.00 93.12 100 ILE A N 1
ATOM 774 C CA . ILE A 1 100 ? 2.697 -5.267 -1.875 1.00 93.12 100 ILE A CA 1
ATOM 775 C C . ILE A 1 100 ? 1.578 -4.336 -1.408 1.00 93.12 100 ILE A C 1
ATOM 777 O O . ILE A 1 100 ? 1.354 -4.192 -0.210 1.00 93.12 100 ILE A O 1
ATOM 781 N N . THR A 1 101 ? 0.831 -3.749 -2.341 1.00 92.81 101 THR A N 1
ATOM 782 C CA . THR A 1 101 ? -0.319 -2.907 -2.000 1.00 92.81 101 THR A CA 1
ATOM 783 C C . THR A 1 101 ? -1.410 -3.694 -1.280 1.00 92.81 101 THR A C 1
ATOM 785 O O . THR A 1 101 ? -1.964 -3.202 -0.301 1.00 92.81 101 THR A O 1
ATOM 788 N N . LEU A 1 102 ? -1.703 -4.920 -1.726 1.00 93.19 102 LEU A N 1
ATOM 789 C CA . LEU A 1 102 ? -2.652 -5.789 -1.030 1.00 93.19 102 LEU A CA 1
ATOM 790 C C . LEU A 1 102 ? -2.166 -6.099 0.385 1.00 93.19 102 LEU A C 1
ATOM 792 O O . LEU A 1 102 ? -2.947 -6.002 1.325 1.00 93.19 102 LEU A O 1
ATOM 796 N N . ILE A 1 103 ? -0.877 -6.403 0.548 1.00 93.44 103 ILE A N 1
ATOM 797 C CA . ILE A 1 103 ? -0.287 -6.641 1.869 1.00 93.44 103 ILE A CA 1
ATOM 798 C C . ILE A 1 103 ? -0.449 -5.414 2.771 1.00 93.44 103 ILE A C 1
ATOM 800 O O . ILE A 1 103 ? -0.811 -5.599 3.918 1.00 93.44 103 ILE A O 1
ATOM 804 N N . ALA A 1 104 ? -0.251 -4.198 2.252 1.00 92.06 104 ALA A N 1
ATOM 805 C CA . ALA A 1 104 ? -0.304 -2.955 3.029 1.00 92.06 104 ALA A CA 1
ATOM 806 C C . ALA A 1 104 ? -1.723 -2.449 3.369 1.00 92.06 104 ALA A C 1
ATOM 808 O O . ALA A 1 104 ? -1.862 -1.488 4.124 1.00 92.06 104 ALA A O 1
ATOM 809 N N . PHE A 1 105 ? -2.776 -3.022 2.780 1.00 89.19 105 PHE A N 1
ATOM 810 C CA . PHE A 1 105 ? -4.160 -2.577 2.992 1.00 89.19 105 PHE A CA 1
ATOM 811 C C . PHE A 1 105 ? -5.056 -3.645 3.608 1.00 89.19 105 PHE A C 1
ATOM 813 O O . PHE A 1 105 ? -5.926 -3.343 4.427 1.00 89.19 105 PHE A O 1
ATOM 820 N N . LEU A 1 106 ? -4.924 -4.879 3.131 1.00 93.81 106 LEU A N 1
ATOM 821 C CA . LEU A 1 106 ? -5.937 -5.909 3.308 1.00 93.81 106 LEU A CA 1
ATOM 822 C C . LEU A 1 106 ? -6.068 -6.347 4.779 1.00 93.81 106 LEU A C 1
ATOM 824 O O . LEU A 1 106 ? -7.205 -6.387 5.252 1.00 93.81 106 LEU A O 1
ATOM 828 N N . PRO A 1 107 ? -4.979 -6.587 5.538 1.00 95.50 107 PRO A N 1
ATOM 829 C CA . PRO A 1 107 ? -5.070 -6.860 6.972 1.00 95.50 107 PRO A CA 1
ATOM 830 C C . PRO A 1 107 ? -5.783 -5.755 7.764 1.00 95.50 107 PRO A C 1
ATOM 832 O O . PRO A 1 107 ? -6.718 -6.056 8.507 1.00 95.50 107 PRO A O 1
ATOM 835 N N . LEU A 1 108 ? -5.402 -4.482 7.600 1.00 94.31 108 LEU A N 1
ATOM 836 C CA . LEU A 1 108 ? -6.044 -3.380 8.331 1.00 94.31 108 LEU A CA 1
ATOM 837 C C . LEU A 1 108 ? -7.531 -3.226 7.970 1.00 94.31 108 LEU A C 1
ATOM 839 O O . LEU A 1 108 ? -8.370 -3.130 8.866 1.00 94.31 108 LEU A O 1
ATOM 843 N N . VAL A 1 109 ? -7.878 -3.240 6.679 1.00 93.88 109 VAL A N 1
ATOM 844 C CA . VAL A 1 109 ? -9.278 -3.132 6.224 1.00 93.88 109 VAL A CA 1
ATOM 845 C C . VAL A 1 109 ? -10.112 -4.303 6.738 1.00 93.88 109 VAL A C 1
ATOM 847 O O . VAL A 1 109 ? -11.229 -4.103 7.217 1.00 93.88 109 VAL A O 1
ATOM 850 N N . PHE A 1 110 ? -9.565 -5.518 6.694 1.00 95.56 110 PHE A N 1
ATOM 851 C CA . PHE A 1 110 ? -10.226 -6.701 7.230 1.00 95.56 110 PHE A CA 1
ATOM 852 C C . PHE A 1 110 ? -10.499 -6.565 8.731 1.00 95.56 110 PHE A C 1
ATOM 854 O O . PHE A 1 110 ? -11.610 -6.850 9.178 1.00 95.56 110 PHE A O 1
ATOM 861 N N . LEU A 1 111 ? -9.523 -6.089 9.508 1.00 94.31 111 LEU A N 1
ATOM 862 C CA . LEU A 1 111 ? -9.695 -5.886 10.945 1.00 94.31 111 LEU A CA 1
ATOM 863 C C . LEU A 1 111 ? -10.740 -4.807 11.252 1.00 94.31 111 LEU A C 1
ATOM 865 O O . LEU A 1 111 ? -11.564 -5.020 12.130 1.00 94.31 111 LEU A O 1
ATOM 869 N N . ILE A 1 112 ? -10.781 -3.708 10.492 1.00 92.19 112 ILE A N 1
ATOM 870 C CA . ILE A 1 112 ? -11.823 -2.676 10.635 1.00 92.19 112 ILE A CA 1
ATOM 871 C C . ILE A 1 112 ? -13.215 -3.276 10.400 1.00 92.19 112 ILE A C 1
ATOM 873 O O . ILE A 1 112 ? -14.126 -3.073 11.197 1.00 92.19 112 ILE A O 1
ATOM 877 N N . LEU A 1 113 ? -13.390 -4.031 9.311 1.00 92.38 113 LEU A N 1
ATOM 878 C CA . LEU A 1 113 ? -14.689 -4.600 8.934 1.00 92.38 113 LEU A CA 1
ATOM 879 C C . LEU A 1 113 ? -15.162 -5.713 9.880 1.00 92.38 113 LEU A C 1
ATOM 881 O O . LEU A 1 113 ? -16.367 -5.930 10.009 1.00 92.38 113 LEU A O 1
ATOM 885 N N . THR A 1 114 ? -14.230 -6.420 10.522 1.00 94.06 114 THR A N 1
ATOM 886 C CA . THR A 1 114 ? -14.526 -7.523 11.450 1.00 94.06 114 THR A CA 1
ATOM 887 C C . THR A 1 114 ? -14.576 -7.096 12.916 1.00 94.06 114 THR A C 1
ATOM 889 O O . THR A 1 114 ? -15.028 -7.877 13.758 1.00 94.06 114 THR A O 1
ATOM 892 N N . ASP A 1 115 ? -14.176 -5.862 13.233 1.00 90.69 115 ASP A N 1
ATOM 893 C CA . ASP A 1 115 ? -14.281 -5.308 14.577 1.00 90.69 115 ASP A CA 1
ATOM 894 C C . ASP A 1 115 ? -15.755 -5.236 14.997 1.00 90.69 115 ASP A C 1
ATOM 896 O O . ASP A 1 115 ? -16.595 -4.710 14.269 1.00 90.69 115 ASP A O 1
ATOM 900 N N . LYS A 1 116 ? -16.111 -5.781 16.162 1.00 86.25 116 LYS A N 1
ATOM 901 C CA . LYS A 1 116 ? -17.494 -5.757 16.670 1.00 86.25 116 LYS A CA 1
ATOM 902 C C . LYS A 1 116 ? -17.789 -4.537 17.539 1.00 86.25 116 LYS A C 1
ATOM 904 O O . LYS A 1 116 ? -18.949 -4.150 17.630 1.00 86.25 116 LYS A O 1
ATOM 909 N N . ASN A 1 117 ? -16.763 -3.941 18.130 1.00 86.12 117 ASN A N 1
ATOM 910 C CA . ASN A 1 117 ? -16.869 -2.891 19.136 1.00 86.12 117 ASN A CA 1
ATOM 911 C C . ASN A 1 117 ? -16.763 -1.489 18.526 1.00 86.12 117 ASN A C 1
ATOM 913 O O . ASN A 1 117 ? -17.245 -0.534 19.126 1.00 86.12 117 ASN A O 1
ATOM 917 N N . MET A 1 118 ? -16.200 -1.376 17.320 1.00 84.44 118 MET A N 1
ATOM 918 C CA . MET A 1 118 ? -16.102 -0.103 16.613 1.00 84.44 118 MET A CA 1
ATOM 919 C C . MET A 1 118 ? -17.482 0.479 16.274 1.00 84.44 118 MET A C 1
ATOM 921 O O . MET A 1 118 ? -18.366 -0.234 15.773 1.00 84.44 118 MET A O 1
ATOM 925 N N . ASP A 1 119 ? -17.611 1.795 16.473 1.00 89.31 119 ASP A N 1
ATOM 926 C CA . ASP A 1 119 ? -18.782 2.597 16.105 1.00 89.31 119 ASP A CA 1
ATOM 927 C C . ASP A 1 119 ? -19.269 2.274 14.668 1.00 89.31 119 ASP A C 1
ATOM 929 O O . ASP A 1 119 ? -18.465 2.296 13.724 1.00 89.31 119 ASP A O 1
ATOM 933 N N . PRO A 1 120 ? -20.570 1.975 14.458 1.00 88.81 120 PRO A N 1
ATOM 934 C CA . PRO A 1 120 ? -21.080 1.528 13.162 1.00 88.81 120 PRO A CA 1
ATOM 935 C C . PRO A 1 120 ? -20.821 2.499 12.006 1.00 88.81 120 PRO A C 1
ATOM 937 O O . PRO A 1 120 ? -20.531 2.060 10.889 1.00 88.81 120 PRO A O 1
ATOM 940 N N . GLN A 1 121 ? -20.914 3.810 12.252 1.00 88.38 121 GLN A N 1
ATOM 941 C CA . GLN A 1 121 ? -20.679 4.819 11.221 1.00 88.38 121 GLN A CA 1
ATOM 942 C C . GLN A 1 121 ? -19.197 4.868 10.849 1.00 88.38 121 GLN A C 1
ATOM 944 O O . GLN A 1 121 ? -18.857 4.827 9.664 1.00 88.38 121 GLN A O 1
ATOM 949 N N . THR A 1 122 ? -18.320 4.894 11.851 1.00 89.50 122 THR A N 1
ATOM 950 C CA . THR A 1 122 ? -16.866 4.920 11.662 1.00 89.50 122 THR A CA 1
ATOM 951 C C . THR A 1 122 ? -16.394 3.693 10.892 1.00 89.50 122 THR A C 1
ATOM 953 O O . THR A 1 122 ? -15.694 3.823 9.889 1.00 89.50 122 THR A O 1
ATOM 956 N N . LYS A 1 123 ? -16.867 2.508 11.283 1.00 91.38 123 LYS A N 1
ATOM 957 C CA . LYS A 1 123 ? -16.583 1.238 10.609 1.00 91.38 123 LYS A CA 1
ATOM 958 C C . LYS A 1 123 ? -17.027 1.230 9.155 1.00 91.38 123 LYS A C 1
ATOM 960 O O . LYS A 1 123 ? -16.261 0.840 8.277 1.00 91.38 123 LYS A O 1
ATOM 965 N N . LYS A 1 124 ? -18.254 1.685 8.886 1.00 91.81 124 LYS A N 1
ATOM 966 C CA . LYS A 1 124 ? -18.805 1.731 7.528 1.00 91.81 124 LYS A CA 1
ATOM 967 C C . LYS A 1 124 ? -17.991 2.659 6.627 1.00 91.81 124 LYS A C 1
ATOM 969 O O . LYS A 1 124 ? -17.669 2.284 5.502 1.00 91.81 124 LYS A O 1
ATOM 974 N N . VAL A 1 125 ? -17.650 3.853 7.115 1.00 93.00 125 VAL A N 1
ATOM 975 C CA . VAL A 1 125 ? -16.894 4.845 6.340 1.00 93.00 125 VAL A CA 1
ATOM 976 C C . VAL A 1 125 ? -15.447 4.402 6.148 1.00 93.00 125 VAL A C 1
ATOM 978 O O . VAL A 1 125 ? -14.977 4.365 5.014 1.00 93.00 125 VAL A O 1
ATOM 981 N N . ALA A 1 126 ? -14.748 4.027 7.220 1.00 93.44 126 ALA A N 1
ATOM 982 C CA . ALA A 1 126 ? -13.346 3.630 7.152 1.00 93.44 126 ALA A CA 1
ATOM 983 C C . ALA A 1 126 ? -13.154 2.320 6.381 1.00 93.44 126 ALA A C 1
ATOM 985 O O . ALA A 1 126 ? -12.266 2.232 5.537 1.00 93.44 126 ALA A O 1
ATOM 986 N N . GLY A 1 127 ? -14.015 1.327 6.610 1.00 93.25 127 GLY A N 1
ATOM 987 C CA . GLY A 1 127 ? -13.995 0.067 5.873 1.00 93.25 127 GLY A CA 1
ATOM 988 C C . GLY A 1 127 ? -14.301 0.261 4.387 1.00 93.25 127 GLY A C 1
ATOM 989 O O . GLY A 1 127 ? -13.586 -0.270 3.540 1.00 93.25 127 GLY A O 1
ATOM 990 N N . GLY A 1 128 ? -15.309 1.077 4.056 1.00 94.88 128 GLY A N 1
ATOM 991 C CA . GLY A 1 128 ? -15.654 1.399 2.670 1.00 94.88 128 GLY A CA 1
ATOM 992 C C . GLY A 1 128 ? -14.553 2.178 1.944 1.00 94.88 128 GLY A C 1
ATOM 993 O O . GLY A 1 128 ? -14.150 1.798 0.845 1.00 94.88 128 GLY A O 1
ATOM 994 N N . LEU A 1 129 ? -14.025 3.233 2.572 1.00 95.88 129 LEU A N 1
ATOM 995 C CA . LEU A 1 129 ? -12.923 4.023 2.021 1.00 95.88 129 LEU A CA 1
ATOM 996 C C . LEU A 1 129 ? -11.654 3.180 1.871 1.00 95.88 129 LEU A C 1
ATOM 998 O O . LEU A 1 129 ? -11.026 3.205 0.817 1.00 95.88 129 LEU A O 1
ATOM 1002 N N . GLY A 1 130 ? -11.289 2.419 2.902 1.00 94.62 130 GLY A N 1
ATOM 1003 C CA . GLY A 1 130 ? -10.111 1.561 2.891 1.00 94.62 130 GLY A CA 1
ATOM 1004 C C . GLY A 1 130 ? -10.178 0.503 1.791 1.00 94.62 130 GLY A C 1
ATOM 1005 O O . GLY A 1 130 ? -9.209 0.334 1.056 1.00 94.62 130 GLY A O 1
ATOM 1006 N N . ALA A 1 131 ? -11.332 -0.143 1.602 1.00 95.31 131 ALA A N 1
ATOM 1007 C CA . ALA A 1 131 ? -11.536 -1.089 0.507 1.00 95.31 131 ALA A CA 1
ATOM 1008 C C . ALA A 1 131 ? -11.419 -0.418 -0.874 1.00 95.31 131 ALA A C 1
ATOM 1010 O O . ALA A 1 131 ? -10.753 -0.950 -1.762 1.00 95.31 131 ALA A O 1
A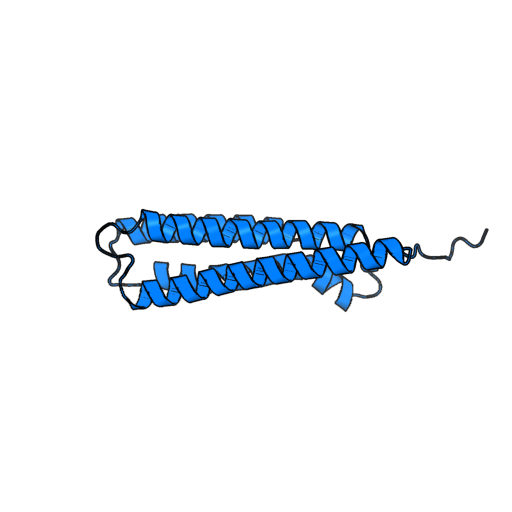TOM 1011 N N . ALA A 1 132 ? -12.013 0.767 -1.056 1.00 96.50 132 ALA A N 1
ATOM 1012 C CA . ALA A 1 132 ? -11.918 1.511 -2.312 1.00 96.50 132 ALA A CA 1
ATOM 1013 C C . ALA A 1 132 ? -10.470 1.922 -2.635 1.00 96.50 132 ALA A C 1
ATOM 1015 O O . ALA A 1 132 ? -10.015 1.752 -3.768 1.00 96.50 132 ALA A O 1
ATOM 1016 N N . LEU A 1 133 ? -9.731 2.415 -1.636 1.00 96.31 133 LEU A N 1
ATOM 1017 C CA . LEU A 1 133 ? -8.318 2.772 -1.767 1.00 96.31 133 LEU A CA 1
ATOM 1018 C C . LEU A 1 133 ? -7.444 1.553 -2.074 1.00 96.31 133 LEU A C 1
ATOM 1020 O O . LEU A 1 133 ? -6.574 1.647 -2.937 1.00 96.31 133 LEU A O 1
ATOM 1024 N N . ALA A 1 134 ? -7.705 0.412 -1.430 1.00 93.94 134 ALA A N 1
ATOM 1025 C CA . ALA A 1 134 ? -7.000 -0.836 -1.698 1.00 93.94 134 ALA A CA 1
ATOM 1026 C C . ALA A 1 134 ? -7.176 -1.264 -3.161 1.00 93.94 134 ALA A C 1
ATOM 1028 O O . ALA A 1 134 ? -6.192 -1.490 -3.859 1.00 93.94 134 ALA A O 1
ATOM 1029 N N . VAL A 1 135 ? -8.419 -1.290 -3.658 1.00 95.44 135 VAL A N 1
ATOM 1030 C CA . VAL A 1 135 ? -8.709 -1.632 -5.060 1.00 95.44 135 VAL A CA 1
ATOM 1031 C C . VAL A 1 135 ? -8.004 -0.668 -6.014 1.00 95.44 135 VAL A C 1
ATOM 1033 O O . VAL A 1 135 ? -7.317 -1.114 -6.934 1.00 95.44 135 VAL A O 1
ATOM 1036 N N . LEU A 1 136 ? -8.127 0.642 -5.780 1.00 94.50 136 LEU A N 1
ATOM 1037 C CA . LEU A 1 136 ? -7.490 1.663 -6.611 1.00 94.50 136 LEU A CA 1
ATOM 1038 C C . LEU A 1 136 ? -5.970 1.468 -6.669 1.00 94.50 136 LEU A C 1
ATOM 1040 O O . LEU A 1 136 ? -5.387 1.395 -7.752 1.00 94.50 136 LEU A O 1
ATOM 1044 N N . ALA A 1 137 ? -5.327 1.357 -5.509 1.00 92.25 137 ALA A N 1
ATOM 1045 C CA . ALA A 1 137 ? -3.883 1.246 -5.421 1.00 92.25 137 ALA A CA 1
ATOM 1046 C C . ALA A 1 137 ? -3.380 -0.078 -6.028 1.00 92.25 137 ALA A C 1
ATOM 1048 O O . ALA A 1 137 ? -2.374 -0.069 -6.742 1.00 92.25 137 ALA A O 1
ATOM 1049 N N . THR A 1 138 ? -4.095 -1.193 -5.826 1.00 90.06 138 THR A N 1
ATOM 1050 C CA . THR A 1 138 ? -3.761 -2.493 -6.427 1.00 90.06 138 THR A CA 1
ATOM 1051 C C . THR A 1 138 ? -3.832 -2.428 -7.947 1.00 90.06 138 THR A C 1
ATOM 1053 O O . THR A 1 138 ? -2.874 -2.827 -8.606 1.00 90.06 138 THR A O 1
ATOM 1056 N N . VAL A 1 139 ? -4.904 -1.864 -8.518 1.00 91.62 139 VAL A N 1
ATOM 1057 C CA . VAL A 1 139 ? -5.033 -1.683 -9.975 1.00 91.62 139 VAL A CA 1
ATOM 1058 C C . VAL A 1 139 ? -3.898 -0.812 -10.520 1.00 91.62 139 VAL A C 1
ATOM 1060 O O . VAL A 1 139 ? -3.296 -1.139 -11.543 1.00 91.62 139 VAL A O 1
ATOM 1063 N N . MET A 1 140 ? -3.532 0.261 -9.814 1.00 89.56 140 MET A N 1
ATOM 1064 C CA . MET A 1 140 ? -2.391 1.100 -10.198 1.00 89.56 140 MET A CA 1
ATOM 1065 C C . MET A 1 140 ? -1.044 0.366 -10.104 1.00 89.56 140 MET A C 1
ATOM 1067 O O . MET A 1 140 ? -0.122 0.700 -10.855 1.00 89.56 140 MET A O 1
ATOM 1071 N N . GLY A 1 141 ? -0.935 -0.633 -9.227 1.00 82.56 141 GLY A N 1
ATOM 1072 C CA . GLY A 1 141 ? 0.241 -1.485 -9.041 1.00 82.56 141 GLY A CA 1
ATOM 1073 C C . GLY A 1 141 ? 0.483 -2.507 -10.147 1.00 82.56 141 GLY A C 1
ATOM 1074 O O . GLY A 1 141 ? 1.622 -2.941 -10.318 1.00 82.56 141 GLY A O 1
ATOM 1075 N N . ILE A 1 142 ? -0.543 -2.855 -10.925 1.00 85.31 142 ILE A N 1
ATOM 1076 C CA . ILE A 1 142 ? -0.414 -3.789 -12.049 1.00 85.31 142 ILE A CA 1
ATOM 1077 C C . ILE A 1 142 ? 0.285 -3.079 -13.210 1.00 85.31 142 ILE A C 1
ATOM 1079 O O . ILE A 1 142 ? -0.171 -2.030 -13.676 1.00 85.31 142 ILE A O 1
ATOM 1083 N N . SER A 1 143 ? 1.397 -3.640 -13.684 1.00 77.06 143 SER A N 1
ATOM 1084 C CA . SER A 1 143 ? 2.100 -3.178 -14.890 1.00 77.06 143 SER A CA 1
ATOM 1085 C C . SER A 1 143 ? 1.885 -4.174 -16.029 1.00 77.06 143 SER A C 1
ATOM 1087 O O . SER A 1 143 ? 1.896 -5.378 -15.786 1.00 77.06 143 SER A O 1
ATOM 1089 N N . PHE A 1 144 ? 1.663 -3.658 -17.239 1.00 64.31 144 PHE A N 1
ATOM 1090 C CA . PHE A 1 144 ? 1.501 -4.433 -18.472 1.00 64.31 144 PHE A CA 1
ATOM 1091 C C . PHE A 1 144 ? 2.723 -4.242 -19.367 1.00 64.31 144 PHE A C 1
ATOM 1093 O O . PHE A 1 144 ? 3.247 -3.100 -19.373 1.00 64.31 144 PHE A O 1
#

Foldseek 3Di:
DPPPPDDDFDPVLLVLLVVLLVLLVVLLVVLLVLLVVLVVCVVVVVCADPVLVVLVVSLVSSLVSLLSSLVSLLVSCVSPPDDVVCVVSNCCSFQVSLVSLCSSQVVSLVCLCPDPPHDPVSSVVSNVSSVVSSVVSNVSNGDD

Sequence (144 aa):
PDVTKDWQATQGQKSSATRLRLFAALSWIVAIGGEIYGIILLRQNRFDQGHLPLIIGLLVGIAIFAIAGNLLWKAANRHDPARASDTARFFFQNQLGAIITLIAFLPLVFLILTDKNMDPQTKKVAGGLGAALAVLATVMGISF

Radius of gyration: 18.67 Å; chains: 1; bounding box: 46×27×61 Å